Protein AF-A0A7V9V7B6-F1 (afdb_monomer_lite)

Radius of gyration: 19.5 Å; chains: 1; bounding box: 48×47×66 Å

Foldseek 3Di:
DDDDDDDDDDDDDDADDQQVLVLQLCCCQPPVLHVLSNLVQADLLRLLLLLLQVCLVVCPPPVNVVDPSVVLSVCCSVCPVNDPCRVVSSNVVSVVCCVVPVPDDPVFKDWDPDWDDPDPFKTKTKIWGPPDPDPDDPPDPTPIWIFIWGQDPVHIHGQDTRENDGWARDNNTGDDHHDD

pLDDT: mean 84.8, std 18.11, range [28.66, 98.44]

Sequence (180 aa):
MSGPTTSGGSNGSGRERPGRVARRWISAVMQEGDWDAAWLLTDHPFRLAQVQAWLWPQRGEPDLVSESLDDVAASMCDEGPAHPLWEEFAEVVIETYHQTWQEFDLGRWAVAGRSRLMGPDYEVVVYSREEEAIIATAETLYVARPFLMHLTEAGWLVAHAGSNKLPVPGWPPEFPDPVT

Secondary structure (DSSP, 8-state):
-----------S-SPPPHHHHHHHHHHIIIII--HHHHHHTB-HHHHHHHHHHHHGGGTTSHHHHHS-HHHHHHHHHHHGGGSTTHHHHHHHHHHHHHHHTTT--TTTEEE-SS-EESSSSEEEEEEEE-S------TT----EEEEEEEEETTEEEEEEES-SS--B-SSS-B-PPPP-

Structure (mmCIF, N/CA/C/O backbone):
data_AF-A0A7V9V7B6-F1
#
_entry.id   AF-A0A7V9V7B6-F1
#
loop_
_atom_site.group_PDB
_atom_site.id
_atom_site.type_symbol
_atom_site.label_atom_id
_atom_site.label_alt_id
_atom_site.label_comp_id
_atom_site.label_asym_id
_atom_site.label_entity_id
_atom_site.label_seq_id
_atom_site.pdbx_PDB_ins_code
_atom_site.Cartn_x
_atom_site.Cartn_y
_atom_site.Cartn_z
_atom_site.occupancy
_atom_site.B_iso_or_equiv
_atom_site.auth_seq_id
_atom_site.auth_comp_id
_atom_site.auth_asym_id
_atom_site.auth_atom_id
_atom_site.pdbx_PDB_model_num
ATOM 1 N N . MET A 1 1 ? 20.480 -33.601 -46.740 1.00 44.41 1 MET A N 1
ATOM 2 C CA . MET A 1 1 ? 20.914 -32.724 -45.633 1.00 44.41 1 MET A CA 1
ATOM 3 C C . MET A 1 1 ? 19.659 -32.299 -44.901 1.00 44.41 1 MET A C 1
ATOM 5 O O . MET A 1 1 ? 18.867 -31.558 -45.464 1.00 44.41 1 MET A O 1
ATOM 9 N N . SER A 1 2 ? 19.416 -32.896 -43.739 1.00 37.25 2 SER A N 1
ATOM 10 C CA . SER A 1 2 ? 18.154 -32.795 -43.005 1.00 37.25 2 SER A CA 1
ATOM 11 C C . SER A 1 2 ? 18.309 -31.873 -41.799 1.00 37.25 2 SER A C 1
ATOM 13 O O . SER A 1 2 ? 19.203 -32.107 -40.996 1.00 37.25 2 SER A O 1
ATOM 15 N N . GLY A 1 3 ? 17.391 -30.907 -41.683 1.00 33.41 3 GLY A N 1
ATOM 16 C CA . GLY A 1 3 ? 16.820 -30.410 -40.423 1.00 33.41 3 GLY A CA 1
ATOM 17 C C . GLY A 1 3 ? 17.621 -29.390 -39.591 1.00 33.41 3 GLY A C 1
ATOM 18 O O . GLY A 1 3 ? 18.782 -29.639 -39.283 1.00 33.41 3 GLY A O 1
ATOM 19 N N . PRO A 1 4 ? 16.992 -28.280 -39.149 1.00 45.59 4 PRO A N 1
ATOM 20 C CA . PRO A 1 4 ? 17.520 -27.420 -38.097 1.00 45.59 4 PRO A CA 1
ATOM 21 C C . PRO A 1 4 ? 17.182 -28.007 -36.717 1.00 45.59 4 PRO A C 1
ATOM 23 O O . PRO A 1 4 ? 16.053 -28.439 -36.482 1.00 45.59 4 PRO A O 1
ATOM 26 N N . THR A 1 5 ? 18.131 -27.982 -35.782 1.00 41.56 5 THR A N 1
ATOM 27 C CA . THR A 1 5 ? 17.861 -28.323 -34.379 1.00 41.56 5 THR A CA 1
ATOM 28 C C . THR A 1 5 ? 17.553 -27.048 -33.605 1.00 41.56 5 THR A C 1
ATOM 30 O O . THR A 1 5 ? 18.448 -26.295 -33.229 1.00 41.56 5 THR A O 1
ATOM 33 N N . THR A 1 6 ? 16.267 -26.809 -33.364 1.00 45.34 6 THR A N 1
ATOM 34 C CA . THR A 1 6 ? 15.784 -25.962 -32.272 1.00 45.34 6 THR A CA 1
ATOM 35 C C . THR A 1 6 ? 15.814 -26.776 -30.978 1.00 45.34 6 THR A C 1
ATOM 37 O O . THR A 1 6 ? 15.295 -27.886 -30.942 1.00 45.34 6 THR A O 1
ATOM 40 N N . SER A 1 7 ? 16.410 -26.236 -29.917 1.00 37.50 7 SER A N 1
ATOM 41 C CA . SER A 1 7 ? 16.284 -26.703 -28.526 1.00 37.50 7 SER A CA 1
ATOM 42 C C . SER A 1 7 ? 16.984 -25.658 -27.651 1.00 37.50 7 SER A C 1
ATOM 44 O O . SER A 1 7 ? 18.134 -25.338 -27.918 1.00 37.50 7 SER A O 1
ATOM 46 N N . GLY A 1 8 ? 16.405 -25.048 -26.624 1.00 32.19 8 GLY A N 1
ATOM 47 C CA . GLY A 1 8 ? 15.253 -25.430 -25.819 1.00 32.19 8 GLY A CA 1
ATOM 48 C C . GLY A 1 8 ? 15.580 -25.016 -24.382 1.00 32.19 8 GLY A C 1
ATOM 49 O O . GLY A 1 8 ? 16.597 -25.433 -23.840 1.00 32.19 8 GLY A O 1
ATOM 50 N N . GLY A 1 9 ? 14.761 -24.145 -23.794 1.00 28.66 9 GLY A N 1
ATOM 51 C CA . GLY A 1 9 ? 14.966 -23.627 -22.440 1.00 28.66 9 GLY A CA 1
ATOM 52 C C . GLY A 1 9 ? 13.762 -22.856 -21.907 1.00 28.66 9 GLY A C 1
ATOM 53 O O . GLY A 1 9 ? 13.920 -21.823 -21.269 1.00 28.66 9 GLY A O 1
ATOM 54 N N . SER A 1 10 ? 12.553 -23.329 -22.217 1.00 47.84 10 SER A N 1
ATOM 55 C CA . SER A 1 10 ? 11.351 -23.022 -21.442 1.00 47.84 10 SER A CA 1
ATOM 56 C C . SER A 1 10 ? 11.339 -23.968 -20.247 1.00 47.84 10 SER A C 1
ATOM 58 O O . SER A 1 10 ? 11.318 -25.175 -20.469 1.00 47.84 10 SER A O 1
ATOM 60 N N . ASN A 1 11 ? 11.391 -23.439 -19.020 1.00 39.41 11 ASN A N 1
ATOM 61 C CA . ASN A 1 11 ? 10.761 -24.053 -17.846 1.00 39.41 11 ASN A CA 1
ATOM 62 C C . ASN A 1 11 ? 10.835 -23.127 -16.622 1.00 39.41 11 ASN A C 1
ATOM 64 O O . ASN A 1 11 ? 11.828 -23.076 -15.904 1.00 39.41 11 ASN A O 1
ATOM 68 N N . GLY A 1 12 ? 9.730 -22.424 -16.387 1.00 39.97 12 GLY A N 1
ATOM 69 C CA . GLY A 1 12 ? 9.337 -21.836 -15.111 1.00 39.97 12 GLY A CA 1
ATOM 70 C C . GLY A 1 12 ? 7.819 -21.682 -15.158 1.00 39.97 12 GLY A C 1
ATOM 71 O O . GLY A 1 12 ? 7.301 -20.943 -15.990 1.00 39.97 12 GLY A O 1
ATOM 72 N N . SER A 1 13 ? 7.097 -22.472 -14.370 1.00 45.25 13 SER A N 1
ATOM 73 C CA . SER A 1 13 ? 5.644 -22.628 -14.440 1.00 45.25 13 SER A CA 1
ATOM 74 C C . SER A 1 13 ? 4.875 -21.313 -14.234 1.00 45.25 13 SER A C 1
ATOM 76 O O . SER A 1 13 ? 4.922 -20.735 -13.153 1.00 45.25 13 SER A O 1
ATOM 78 N N . GLY A 1 14 ? 4.122 -20.894 -15.256 1.00 54.91 14 GLY A N 1
ATOM 79 C CA . GLY A 1 14 ? 2.729 -20.413 -15.196 1.00 54.91 14 GLY A CA 1
ATOM 80 C C . GLY A 1 14 ? 2.311 -19.220 -14.322 1.00 54.91 14 GLY A C 1
ATOM 81 O O . GLY A 1 14 ? 1.138 -18.867 -14.378 1.00 54.91 14 GLY A O 1
ATOM 82 N N . ARG A 1 15 ? 3.188 -18.600 -13.527 1.00 69.44 15 ARG A N 1
ATOM 83 C CA . ARG A 1 15 ? 2.837 -17.465 -12.653 1.00 69.44 15 ARG A CA 1
ATOM 84 C C . ARG A 1 15 ? 3.304 -16.143 -13.265 1.00 69.44 15 ARG A C 1
ATOM 86 O O . ARG A 1 15 ? 4.398 -16.061 -13.827 1.00 69.44 15 ARG A O 1
ATOM 93 N N . GLU A 1 16 ? 2.455 -15.115 -13.193 1.00 85.75 16 GLU A N 1
ATOM 94 C CA . GLU A 1 16 ? 2.782 -13.765 -13.670 1.00 85.75 16 GLU A CA 1
ATOM 95 C C . GLU A 1 16 ? 4.060 -13.251 -12.984 1.00 85.75 16 GLU A C 1
ATOM 97 O O . GLU A 1 16 ? 4.314 -13.555 -11.823 1.00 85.75 16 GLU A O 1
ATOM 102 N N . ARG A 1 17 ? 4.905 -12.498 -13.698 1.00 90.25 17 ARG A N 1
ATOM 103 C CA . ARG A 1 17 ? 6.135 -11.940 -13.111 1.00 90.25 17 ARG A CA 1
ATOM 104 C C . ARG A 1 17 ? 5.800 -10.801 -12.135 1.00 90.25 17 ARG A C 1
ATOM 106 O O . ARG A 1 17 ? 4.944 -9.984 -12.480 1.00 90.25 17 ARG A O 1
ATOM 113 N N . PRO A 1 18 ? 6.544 -10.638 -11.025 1.00 94.31 18 PRO A N 1
ATOM 114 C CA . PRO A 1 18 ? 6.254 -9.614 -10.015 1.00 94.31 18 PRO A CA 1
ATOM 115 C C . PRO A 1 18 ? 6.226 -8.200 -10.605 1.00 94.31 18 PRO A C 1
ATOM 117 O O . PRO A 1 18 ? 5.341 -7.410 -10.297 1.00 94.31 18 PRO A O 1
ATOM 120 N N . GLY A 1 19 ? 7.122 -7.899 -11.554 1.00 92.81 19 GLY A N 1
ATOM 121 C CA . GLY A 1 19 ? 7.141 -6.593 -12.217 1.00 92.81 19 GLY A CA 1
ATOM 122 C C . GLY A 1 19 ? 5.883 -6.270 -13.030 1.00 92.81 19 GLY A C 1
ATOM 123 O O . GLY A 1 19 ? 5.512 -5.102 -13.115 1.00 92.81 19 GLY A O 1
ATOM 124 N N . ARG A 1 20 ? 5.194 -7.278 -13.590 1.00 93.19 20 ARG A N 1
ATOM 125 C CA . ARG A 1 20 ? 3.920 -7.065 -14.300 1.00 93.19 20 ARG A CA 1
ATOM 126 C C . ARG A 1 20 ? 2.771 -6.799 -13.328 1.00 93.19 20 ARG A C 1
ATOM 128 O O . ARG A 1 20 ? 1.978 -5.901 -13.594 1.00 93.19 20 ARG A O 1
ATOM 135 N N . VAL A 1 21 ? 2.737 -7.498 -12.192 1.00 96.44 21 VAL A N 1
ATOM 136 C CA . VAL A 1 21 ? 1.775 -7.218 -11.113 1.00 96.44 21 VAL A CA 1
ATOM 137 C C . VAL A 1 21 ? 1.982 -5.811 -10.555 1.00 96.44 21 VAL A C 1
ATOM 139 O O . VAL A 1 21 ? 1.027 -5.043 -10.495 1.00 96.44 21 VAL A O 1
ATOM 142 N N . ALA A 1 22 ? 3.227 -5.428 -10.256 1.00 95.94 22 ALA A N 1
ATOM 143 C CA . ALA A 1 22 ? 3.552 -4.068 -9.829 1.00 95.94 22 ALA A CA 1
ATOM 144 C C . ALA A 1 22 ? 3.104 -3.025 -10.867 1.00 95.94 22 ALA A C 1
ATOM 146 O O . ALA A 1 22 ? 2.514 -2.015 -10.504 1.00 95.94 22 ALA A O 1
ATOM 147 N N . ARG A 1 23 ? 3.300 -3.288 -12.171 1.00 94.44 23 ARG A N 1
ATOM 148 C CA . ARG A 1 23 ? 2.826 -2.390 -13.240 1.00 94.44 23 ARG A CA 1
ATOM 149 C C . ARG A 1 23 ? 1.312 -2.198 -13.205 1.00 94.44 23 ARG A C 1
ATOM 151 O O . ARG A 1 23 ? 0.850 -1.076 -13.367 1.00 94.44 23 ARG A O 1
ATOM 158 N N . ARG A 1 24 ? 0.554 -3.285 -13.034 1.00 96.50 24 ARG A N 1
ATOM 159 C CA . ARG A 1 24 ? -0.912 -3.240 -12.949 1.00 96.50 24 ARG A CA 1
ATOM 160 C C . ARG A 1 24 ? -1.373 -2.453 -11.731 1.00 96.50 24 ARG A C 1
ATOM 162 O O . ARG A 1 24 ? -2.247 -1.614 -11.873 1.00 96.50 24 ARG A O 1
ATOM 169 N N . TRP A 1 25 ? -0.743 -2.681 -10.580 1.00 97.38 25 TRP A N 1
ATOM 170 C CA . TRP A 1 25 ? -1.018 -1.911 -9.369 1.00 97.38 25 TRP A CA 1
ATOM 171 C C . TRP A 1 25 ? -0.766 -0.415 -9.603 1.00 97.38 25 TRP A C 1
ATOM 173 O O . TRP A 1 25 ? -1.625 0.406 -9.312 1.00 97.38 25 TRP A O 1
ATOM 183 N N . ILE A 1 26 ? 0.362 -0.053 -10.228 1.00 95.31 26 ILE A N 1
ATOM 184 C CA . ILE A 1 26 ? 0.664 1.347 -10.561 1.00 95.31 26 ILE A CA 1
ATOM 185 C C . ILE A 1 26 ? -0.364 1.926 -11.542 1.00 95.31 26 ILE A C 1
ATOM 187 O O . ILE A 1 26 ? -0.738 3.080 -11.389 1.00 95.31 26 ILE A O 1
ATOM 191 N N . SER A 1 27 ? -0.804 1.163 -12.548 1.00 95.44 27 SER A N 1
ATOM 192 C CA . SER A 1 27 ? -1.830 1.603 -13.509 1.00 95.44 27 SER A CA 1
ATOM 193 C C . SER A 1 27 ? -3.140 1.926 -12.796 1.00 95.44 27 SER A C 1
ATOM 195 O O . SER A 1 27 ? -3.655 3.032 -12.940 1.00 95.44 27 SER A O 1
ATOM 197 N N . ALA A 1 28 ? -3.600 0.995 -11.955 1.00 97.25 28 ALA A N 1
ATOM 198 C CA . ALA A 1 28 ? -4.810 1.140 -11.161 1.00 97.25 28 ALA A CA 1
ATOM 199 C C . ALA A 1 28 ? -4.757 2.415 -10.303 1.00 97.25 28 ALA A C 1
ATOM 201 O O . ALA A 1 28 ? -5.643 3.255 -10.389 1.00 97.25 28 ALA A O 1
ATOM 202 N N . VAL A 1 29 ? -3.661 2.632 -9.568 1.00 96.06 29 VAL A N 1
ATOM 203 C CA . VAL A 1 29 ? -3.521 3.805 -8.689 1.00 96.06 29 VAL A CA 1
ATOM 204 C C . VAL A 1 29 ? -3.292 5.104 -9.463 1.00 96.06 29 VAL A C 1
ATOM 206 O O . VAL A 1 29 ? -4.015 6.068 -9.264 1.00 96.06 29 VAL A O 1
ATOM 209 N N . MET A 1 30 ? -2.276 5.153 -10.328 1.00 93.94 30 MET A N 1
ATOM 210 C CA . MET A 1 30 ? -1.750 6.409 -10.882 1.00 93.94 30 MET A CA 1
ATOM 211 C C . MET A 1 30 ? -2.377 6.822 -12.218 1.00 93.94 30 MET A C 1
ATOM 213 O O . MET A 1 30 ? -2.177 7.959 -12.644 1.00 93.94 30 MET A O 1
ATOM 217 N N . GLN A 1 31 ? -3.051 5.914 -12.930 1.00 92.56 31 GLN A N 1
ATOM 218 C CA . GLN A 1 31 ? -3.669 6.214 -14.231 1.00 92.56 31 GLN A CA 1
ATOM 219 C C . GLN A 1 31 ? -5.188 6.134 -14.183 1.00 92.56 31 GLN A C 1
ATOM 221 O O . GLN A 1 31 ? -5.860 6.980 -14.766 1.00 92.56 31 GLN A O 1
ATOM 226 N N . GLU A 1 32 ? -5.708 5.101 -13.529 1.00 95.06 32 GLU A N 1
ATOM 227 C CA . GLU A 1 32 ? -7.137 4.794 -13.516 1.00 95.06 32 GLU A CA 1
ATOM 228 C C . GLU A 1 32 ? -7.846 5.419 -12.307 1.00 95.06 32 GLU A C 1
ATOM 230 O O . GLU A 1 32 ? -9.045 5.670 -12.386 1.00 95.06 32 GLU A O 1
ATOM 235 N N . GLY A 1 33 ? -7.117 5.712 -11.222 1.00 95.69 33 GLY A N 1
ATOM 236 C CA . GLY A 1 33 ? -7.723 6.140 -9.959 1.00 95.69 33 GLY A CA 1
ATOM 237 C C . GLY A 1 33 ? -8.626 5.054 -9.363 1.00 95.69 33 GLY A C 1
ATOM 238 O O . GLY A 1 33 ? -9.630 5.362 -8.734 1.00 95.69 33 GLY A O 1
ATOM 239 N N . ASP A 1 34 ? -8.296 3.784 -9.606 1.00 97.38 34 ASP A N 1
ATOM 240 C CA . ASP A 1 34 ? -9.074 2.611 -9.215 1.00 97.38 34 ASP A CA 1
ATOM 241 C C . ASP A 1 34 ? -8.389 1.906 -8.035 1.00 97.38 34 ASP A C 1
ATOM 243 O O . ASP A 1 34 ? -7.516 1.040 -8.193 1.00 97.38 34 ASP A O 1
ATOM 247 N N . TRP A 1 35 ? -8.764 2.309 -6.818 1.00 97.88 35 TRP A N 1
ATOM 248 C CA . TRP A 1 35 ? -8.232 1.684 -5.611 1.00 97.88 35 TRP A CA 1
ATOM 249 C C . TRP A 1 35 ? -8.763 0.266 -5.418 1.00 97.88 35 TRP A C 1
ATOM 251 O O . TRP A 1 35 ? -8.049 -0.551 -4.851 1.00 97.88 35 TRP A O 1
ATOM 261 N N . ASP A 1 36 ? -9.944 -0.079 -5.930 1.00 98.12 36 ASP A N 1
ATOM 262 C CA . ASP A 1 36 ? -10.515 -1.424 -5.807 1.00 98.12 36 ASP A CA 1
ATOM 263 C C . ASP A 1 36 ? -9.634 -2.442 -6.544 1.00 98.12 36 ASP A C 1
ATOM 265 O O . ASP A 1 36 ? -9.242 -3.481 -5.997 1.00 98.12 36 ASP A O 1
ATOM 269 N N . ALA A 1 37 ? -9.244 -2.114 -7.778 1.00 97.94 37 ALA A N 1
ATOM 270 C CA . ALA A 1 37 ? -8.333 -2.926 -8.573 1.00 97.94 37 ALA A CA 1
ATOM 271 C C . ALA A 1 37 ? -6.929 -2.994 -7.951 1.00 97.94 37 ALA A C 1
ATOM 273 O O . ALA A 1 37 ? -6.308 -4.067 -7.932 1.00 97.94 37 ALA A O 1
ATOM 274 N N . ALA A 1 38 ? -6.426 -1.875 -7.419 1.00 98.12 38 ALA A N 1
ATOM 275 C CA . ALA A 1 38 ? -5.148 -1.839 -6.712 1.00 98.12 38 ALA A CA 1
ATOM 276 C C . ALA A 1 38 ? -5.192 -2.676 -5.425 1.00 98.12 38 ALA A C 1
ATOM 278 O O . ALA A 1 38 ? -4.264 -3.436 -5.149 1.00 98.12 38 ALA A O 1
ATOM 279 N N . TRP A 1 39 ? -6.289 -2.605 -4.671 1.00 98.12 39 TRP A N 1
ATOM 280 C CA . TRP A 1 39 ? -6.497 -3.305 -3.412 1.00 98.12 39 TRP A CA 1
ATOM 281 C C . TRP A 1 39 ? -6.346 -4.806 -3.578 1.00 98.12 39 TRP A C 1
ATOM 283 O O . TRP A 1 39 ? -5.588 -5.427 -2.834 1.00 98.12 39 TRP A O 1
ATOM 293 N N . LEU A 1 40 ? -6.966 -5.384 -4.613 1.00 97.25 40 LEU A N 1
ATOM 294 C CA . LEU A 1 40 ? -6.856 -6.809 -4.950 1.00 97.25 40 LEU A CA 1
ATOM 295 C C . LEU A 1 40 ? -5.414 -7.268 -5.216 1.00 97.25 40 LEU A C 1
ATOM 297 O O . LEU A 1 40 ? -5.112 -8.451 -5.069 1.00 97.25 40 LEU A O 1
ATOM 301 N N . LEU A 1 41 ? -4.525 -6.342 -5.575 1.00 98.12 41 LEU A N 1
ATOM 302 C CA . LEU A 1 41 ? -3.103 -6.582 -5.811 1.00 98.12 41 LEU A CA 1
ATOM 303 C C . LEU A 1 41 ? -2.215 -6.236 -4.608 1.00 98.12 41 LEU A C 1
ATOM 305 O O . LEU A 1 41 ? -1.009 -6.462 -4.676 1.00 98.12 41 LEU A O 1
ATOM 309 N N . THR A 1 42 ? -2.779 -5.699 -3.530 1.00 98.38 42 THR A N 1
ATOM 310 C CA . THR A 1 42 ? -2.078 -5.299 -2.303 1.00 98.38 42 THR A CA 1
ATOM 311 C C . THR A 1 42 ? -2.075 -6.447 -1.292 1.00 98.38 42 THR A C 1
ATOM 313 O O . THR A 1 42 ? -3.097 -7.098 -1.088 1.00 98.38 42 THR A O 1
ATOM 316 N N . ASP A 1 43 ? -0.936 -6.695 -0.649 1.00 97.81 43 ASP A N 1
ATOM 317 C CA . ASP A 1 43 ? -0.792 -7.716 0.391 1.00 97.81 43 ASP A CA 1
ATOM 318 C C . ASP A 1 43 ? -1.493 -7.309 1.696 1.00 97.81 43 ASP A C 1
ATOM 320 O O . ASP A 1 43 ? -1.584 -6.124 2.024 1.00 97.81 43 ASP A O 1
ATOM 324 N N . HIS A 1 44 ? -1.966 -8.287 2.471 1.00 96.88 44 HIS A N 1
ATOM 325 C CA . HIS A 1 44 ? -2.812 -8.030 3.642 1.00 96.88 44 HIS A CA 1
ATOM 326 C C . HIS A 1 44 ? -2.164 -7.117 4.706 1.00 96.88 44 HIS A C 1
ATOM 328 O O . HIS A 1 44 ? -2.814 -6.162 5.133 1.00 96.88 44 HIS A O 1
ATOM 334 N N . PRO A 1 45 ? -0.896 -7.310 5.130 1.00 97.31 45 PRO A N 1
ATOM 335 C CA . PRO A 1 45 ? -0.266 -6.395 6.087 1.00 97.31 45 PRO A CA 1
ATOM 336 C C . PRO A 1 45 ? -0.186 -4.956 5.568 1.00 97.31 45 PRO A C 1
ATOM 338 O O . PRO A 1 45 ? -0.311 -4.010 6.340 1.00 97.31 45 PRO A O 1
ATOM 341 N N . PHE A 1 46 ? -0.010 -4.782 4.257 1.00 98.19 46 PHE A N 1
ATOM 342 C CA . PHE A 1 46 ? 0.055 -3.457 3.657 1.00 98.19 46 PHE A CA 1
ATOM 343 C C . PHE A 1 46 ? -1.322 -2.794 3.583 1.00 98.19 46 PHE A C 1
ATOM 345 O O . PHE A 1 46 ? -1.445 -1.621 3.926 1.00 98.19 46 PHE A O 1
ATOM 352 N N . ARG A 1 47 ? -2.368 -3.554 3.237 1.00 98.06 47 ARG A N 1
ATOM 353 C CA . ARG A 1 47 ? -3.769 -3.112 3.334 1.00 98.06 47 ARG A CA 1
ATOM 354 C C . ARG A 1 47 ? -4.092 -2.577 4.728 1.00 98.06 47 ARG A C 1
ATOM 356 O O . ARG A 1 47 ? -4.562 -1.449 4.859 1.00 98.06 47 ARG A O 1
ATOM 363 N N . LEU A 1 48 ? -3.763 -3.362 5.754 1.00 98.44 48 LEU A N 1
ATOM 364 C CA . LEU A 1 48 ? -4.033 -3.006 7.142 1.00 98.44 48 LEU A CA 1
ATOM 365 C C . LEU A 1 48 ? -3.283 -1.738 7.562 1.00 98.44 48 LEU A C 1
ATOM 367 O O . LEU A 1 48 ? -3.895 -0.826 8.111 1.00 98.44 48 LEU A O 1
ATOM 371 N N . ALA A 1 49 ? -1.990 -1.633 7.246 1.00 98.38 49 ALA A N 1
ATOM 372 C CA . ALA A 1 49 ? -1.211 -0.437 7.562 1.00 98.38 49 ALA A CA 1
ATOM 373 C C . ALA A 1 49 ? -1.774 0.829 6.886 1.00 98.38 49 ALA A C 1
ATOM 375 O O . ALA A 1 49 ? -1.812 1.883 7.517 1.00 98.38 49 ALA A O 1
ATOM 376 N N . GLN A 1 50 ? -2.245 0.739 5.634 1.00 98.06 50 GLN A N 1
ATOM 377 C CA . GLN A 1 50 ? -2.864 1.866 4.918 1.00 98.06 50 GLN A CA 1
ATOM 378 C C . GLN A 1 50 ? -4.170 2.319 5.585 1.00 98.06 50 GLN A C 1
ATOM 380 O O . GLN A 1 50 ? -4.360 3.513 5.812 1.00 98.06 50 GLN A O 1
ATOM 385 N N . VAL A 1 51 ? -5.048 1.376 5.944 1.00 98.19 51 VAL A N 1
ATOM 386 C CA . VAL A 1 51 ? -6.309 1.675 6.645 1.00 98.19 51 VAL A CA 1
ATOM 387 C C . VAL A 1 51 ? -6.036 2.318 8.002 1.00 98.19 51 VAL A C 1
ATOM 389 O O . VAL A 1 51 ? -6.602 3.359 8.328 1.00 98.19 51 VAL A O 1
ATOM 392 N N . GLN A 1 52 ? -5.107 1.753 8.774 1.00 97.62 52 GLN A N 1
ATOM 393 C CA . GLN A 1 52 ? -4.714 2.311 10.067 1.00 97.62 52 GLN A CA 1
ATOM 394 C C . GLN A 1 52 ? -4.105 3.711 9.928 1.00 97.62 52 GLN A C 1
ATOM 396 O O . GLN A 1 52 ? -4.347 4.570 10.772 1.00 97.62 52 GLN A O 1
ATOM 401 N N . ALA A 1 53 ? -3.352 3.978 8.857 1.00 97.06 53 ALA A N 1
ATOM 402 C CA . ALA A 1 53 ? -2.751 5.287 8.616 1.00 97.06 53 ALA A CA 1
ATOM 403 C C . ALA A 1 53 ? -3.811 6.353 8.327 1.00 97.06 53 ALA A C 1
ATOM 405 O O . ALA A 1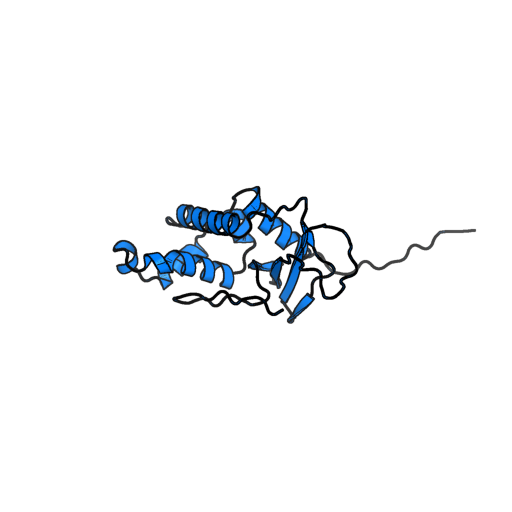 53 ? -3.678 7.484 8.791 1.00 97.06 53 ALA A O 1
ATOM 406 N N . TRP A 1 54 ? -4.870 5.975 7.608 1.00 96.62 54 TRP A N 1
ATOM 407 C CA . TRP A 1 54 ? -6.014 6.838 7.330 1.00 96.62 54 TRP A CA 1
ATOM 408 C C . TRP A 1 54 ? -6.872 7.087 8.580 1.00 96.62 54 TRP A C 1
ATOM 410 O O . TRP A 1 54 ? -7.236 8.230 8.856 1.00 96.62 54 TRP A O 1
ATOM 420 N N . LEU A 1 55 ? -7.131 6.053 9.388 1.00 95.75 55 LEU A N 1
ATOM 421 C CA . LEU A 1 55 ? -7.908 6.163 10.632 1.00 95.75 55 LEU A CA 1
ATOM 422 C C . LEU A 1 55 ? -7.163 6.919 11.740 1.00 95.75 55 LEU A C 1
ATOM 424 O O . LEU A 1 55 ? -7.774 7.639 12.531 1.00 95.75 55 LEU A O 1
ATOM 428 N N . TRP A 1 56 ? -5.837 6.779 11.821 1.00 95.00 56 TRP A N 1
ATOM 429 C CA . TRP A 1 56 ? -5.033 7.354 12.899 1.00 95.00 56 TRP A CA 1
ATOM 430 C C . TRP A 1 56 ? -5.266 8.855 13.137 1.00 95.00 56 TRP A C 1
ATOM 432 O O . TRP A 1 56 ? -5.513 9.219 14.289 1.00 95.00 56 TRP A O 1
ATOM 442 N N . PRO A 1 57 ? -5.219 9.761 12.140 1.00 92.38 57 PRO A N 1
ATOM 443 C CA . PRO A 1 57 ? -5.498 11.181 12.364 1.00 92.38 57 PRO A CA 1
ATOM 444 C C . PRO A 1 57 ? -6.935 11.461 12.833 1.00 92.38 57 PRO A C 1
ATOM 446 O O . PRO A 1 57 ? -7.146 12.461 13.513 1.00 92.38 57 PRO A O 1
ATOM 449 N N . GLN A 1 58 ? -7.883 10.567 12.545 1.00 90.19 58 GLN A N 1
ATOM 450 C CA . GLN A 1 58 ? -9.316 10.710 12.833 1.00 90.19 58 GLN A CA 1
ATOM 451 C C . GLN A 1 58 ? -9.736 10.089 14.175 1.00 90.19 58 GLN A C 1
ATOM 453 O O . GLN A 1 58 ? -10.875 10.230 14.602 1.00 90.19 58 GLN A O 1
ATOM 458 N N . ARG A 1 59 ? -8.814 9.443 14.899 1.00 88.25 59 ARG A N 1
ATOM 459 C CA . ARG A 1 59 ? -9.069 8.708 16.158 1.00 88.25 59 ARG A CA 1
ATOM 460 C C . ARG A 1 59 ? -9.771 9.477 17.293 1.00 88.25 59 ARG A C 1
ATOM 462 O O . ARG A 1 59 ? -10.070 8.884 18.323 1.00 88.25 59 ARG A O 1
ATOM 469 N N . GLY A 1 60 ? -9.929 10.795 17.171 1.00 82.75 60 GLY A N 1
ATOM 470 C CA . GLY A 1 60 ? -10.634 11.641 18.137 1.00 82.75 60 GLY A CA 1
ATOM 471 C C . GLY A 1 60 ? -12.077 11.980 17.750 1.00 82.75 60 GLY A C 1
ATOM 472 O O . GLY A 1 60 ? -12.758 12.625 18.544 1.00 82.75 60 GLY A O 1
ATOM 473 N N . GLU A 1 61 ? -12.529 11.581 16.559 1.00 84.06 61 GLU A N 1
ATOM 474 C CA . GLU A 1 61 ? -13.886 11.844 16.080 1.00 84.06 61 GLU A CA 1
ATOM 475 C C . GLU A 1 61 ? -14.917 11.033 16.885 1.00 84.06 61 GLU A C 1
ATOM 477 O O . GLU A 1 61 ? -14.671 9.858 17.172 1.00 84.06 61 GLU A O 1
ATOM 482 N N . PRO A 1 62 ? -16.072 11.615 17.266 1.00 73.50 62 PRO A N 1
ATOM 483 C CA . PRO A 1 62 ? -17.035 10.968 18.162 1.00 73.50 62 PRO A CA 1
ATOM 484 C C . PRO A 1 62 ? -17.486 9.572 17.718 1.00 73.50 62 PRO A C 1
ATOM 486 O O . PRO A 1 62 ? -17.611 8.682 18.561 1.00 73.50 62 PRO A O 1
ATOM 489 N N . ASP A 1 63 ? -17.689 9.380 16.413 1.00 74.56 63 ASP A N 1
ATOM 490 C CA . ASP A 1 63 ? -18.156 8.113 15.844 1.00 74.56 63 ASP A CA 1
ATOM 491 C C . ASP A 1 63 ? -17.082 7.020 15.987 1.00 74.56 63 ASP A C 1
ATOM 493 O O . ASP A 1 63 ? -17.367 5.934 16.493 1.00 74.56 63 ASP A O 1
ATOM 497 N N . LEU A 1 64 ? -15.816 7.343 15.698 1.00 76.81 64 LEU A N 1
ATOM 498 C CA . LEU A 1 64 ? -14.679 6.425 15.852 1.00 76.81 64 LEU A CA 1
ATOM 499 C C . LEU A 1 64 ? -14.290 6.175 17.314 1.00 76.81 64 LEU A C 1
ATOM 501 O O . LEU A 1 64 ? -13.760 5.118 17.627 1.00 76.81 64 LEU A O 1
ATOM 505 N N . VAL A 1 65 ? -14.550 7.120 18.222 1.00 71.81 65 VAL A N 1
ATOM 506 C CA . VAL A 1 65 ? -14.320 6.942 19.670 1.00 71.81 65 VAL A CA 1
ATOM 507 C C . VAL A 1 65 ? -15.302 5.936 20.278 1.00 71.81 65 VAL A C 1
ATOM 509 O O . VAL A 1 65 ? -15.001 5.315 21.300 1.00 71.81 65 VAL A O 1
ATOM 512 N N . SER A 1 66 ? -16.485 5.788 19.675 1.00 69.88 66 SER A N 1
ATOM 513 C CA . SER A 1 66 ? -17.505 4.841 20.128 1.00 69.88 66 SER A CA 1
ATOM 514 C C . SER A 1 66 ? -17.242 3.396 19.686 1.00 69.88 66 SER A C 1
ATOM 516 O O . SER A 1 66 ? -17.755 2.466 20.313 1.00 69.88 66 SER A O 1
ATOM 518 N N . GLU A 1 67 ? -16.398 3.210 18.670 1.00 77.44 67 GLU A N 1
ATOM 519 C CA . GLU A 1 67 ? -15.995 1.920 18.114 1.00 77.44 67 GLU A CA 1
ATOM 520 C C . GLU A 1 67 ? -14.527 1.595 18.445 1.00 77.44 67 GLU A C 1
ATOM 522 O O . GLU A 1 67 ? -13.725 2.455 18.807 1.00 77.44 67 GLU A O 1
ATOM 527 N N . SER A 1 68 ? -14.148 0.320 18.350 1.00 88.56 68 SER A N 1
ATOM 528 C CA . SER A 1 68 ? -12.739 -0.074 18.434 1.00 88.56 68 SER A CA 1
ATOM 529 C C . SER A 1 68 ? -12.072 0.181 17.085 1.00 88.56 68 SER A C 1
ATOM 531 O O . SER A 1 68 ? -12.484 -0.397 16.082 1.00 88.56 68 SER A O 1
ATOM 533 N N . LEU A 1 69 ? -11.011 0.996 17.044 1.00 91.62 69 LEU A N 1
ATOM 534 C CA . LEU A 1 69 ? -10.262 1.250 15.803 1.00 91.62 69 LEU A CA 1
ATOM 535 C C . LEU A 1 69 ? -9.734 -0.038 15.157 1.00 91.62 69 LEU A C 1
ATOM 537 O O . LEU A 1 69 ? -9.661 -0.118 13.933 1.00 91.62 69 LEU A O 1
ATOM 541 N N . ASP A 1 70 ? -9.381 -1.041 15.967 1.00 94.06 70 ASP A N 1
ATOM 542 C CA . ASP A 1 70 ? -8.969 -2.357 15.471 1.00 94.06 70 ASP A CA 1
ATOM 543 C C . ASP A 1 70 ? -10.108 -3.065 14.728 1.00 94.06 70 ASP A C 1
ATOM 545 O O . ASP A 1 70 ? -9.875 -3.637 13.663 1.00 94.06 70 ASP A O 1
ATOM 549 N N . ASP A 1 71 ? -11.336 -2.984 15.250 1.00 93.75 71 ASP A N 1
ATOM 550 C CA . ASP A 1 71 ? -12.504 -3.635 14.649 1.00 93.75 71 ASP A CA 1
ATOM 551 C C . ASP A 1 71 ? -12.888 -2.941 13.336 1.00 93.75 71 ASP A C 1
ATOM 553 O O . ASP A 1 71 ? -13.127 -3.613 12.333 1.00 93.75 71 ASP A O 1
ATOM 557 N N . VAL A 1 72 ? -12.856 -1.602 13.306 1.00 94.50 72 VAL A N 1
ATOM 558 C CA . VAL A 1 72 ? -13.084 -0.821 12.078 1.00 94.50 72 VAL A CA 1
ATOM 559 C C . VAL A 1 72 ? -12.018 -1.146 11.031 1.00 94.50 72 VAL A C 1
ATOM 561 O O . VAL A 1 72 ? -12.344 -1.416 9.876 1.00 94.50 72 VAL A O 1
ATOM 564 N N . ALA A 1 73 ? -10.738 -1.172 11.420 1.00 96.62 73 ALA A N 1
ATOM 565 C CA . ALA A 1 73 ? -9.646 -1.456 10.494 1.00 96.62 73 ALA A CA 1
ATOM 566 C C . ALA A 1 73 ? -9.724 -2.877 9.911 1.00 96.62 73 ALA A C 1
ATOM 568 O O . ALA A 1 73 ? -9.489 -3.063 8.713 1.00 96.62 73 ALA A O 1
ATOM 569 N N . ALA A 1 74 ? -10.069 -3.869 10.738 1.00 95.75 74 ALA A N 1
ATOM 570 C CA . ALA A 1 74 ? -10.279 -5.244 10.299 1.00 95.75 74 ALA A CA 1
ATOM 571 C C . ALA A 1 74 ? -11.486 -5.356 9.354 1.00 95.75 74 ALA A C 1
ATOM 573 O O . ALA A 1 74 ? -11.352 -5.911 8.265 1.00 95.75 74 ALA A O 1
ATOM 574 N N . SER A 1 75 ? -12.620 -4.749 9.721 1.00 96.12 75 SER A N 1
ATOM 575 C CA . SER A 1 75 ? -13.840 -4.720 8.905 1.00 96.12 75 SER A CA 1
ATOM 576 C C . SER A 1 75 ? -13.587 -4.117 7.521 1.00 96.12 75 SER A C 1
ATOM 578 O O . SER A 1 75 ? -13.905 -4.726 6.502 1.00 96.12 75 SER A O 1
ATOM 580 N N . MET A 1 76 ? -12.907 -2.968 7.458 1.00 97.31 76 MET A N 1
ATOM 581 C CA . MET A 1 76 ? -12.496 -2.351 6.192 1.00 97.31 76 MET A CA 1
ATOM 582 C C . MET A 1 76 ? -11.592 -3.262 5.357 1.00 97.31 76 MET A C 1
ATOM 584 O O . MET A 1 76 ? -11.699 -3.280 4.130 1.00 97.31 76 MET A O 1
ATOM 588 N N . CYS A 1 77 ? -10.694 -4.016 6.000 1.00 96.62 77 CYS A N 1
ATOM 589 C CA . CYS A 1 77 ? -9.806 -4.933 5.292 1.00 96.62 77 CYS A CA 1
ATOM 590 C C . CYS A 1 77 ? -10.538 -6.122 4.665 1.00 96.62 77 CYS A C 1
ATOM 592 O O . CYS A 1 77 ? -10.188 -6.526 3.549 1.00 96.62 77 CYS A O 1
ATOM 594 N N . ASP A 1 78 ? -11.537 -6.645 5.371 1.00 94.94 78 ASP A N 1
ATOM 595 C CA . ASP A 1 78 ? -12.323 -7.804 4.960 1.00 94.94 78 ASP A CA 1
ATOM 596 C C . ASP A 1 78 ? -13.393 -7.440 3.922 1.00 94.94 78 ASP A C 1
ATOM 598 O O . ASP A 1 78 ? -13.540 -8.128 2.909 1.00 94.94 78 ASP A O 1
ATOM 602 N N . GLU A 1 79 ? -14.129 -6.352 4.151 1.00 95.38 79 GLU A N 1
ATOM 603 C CA . GLU A 1 79 ? -15.234 -5.917 3.291 1.00 95.38 79 GLU A CA 1
ATOM 604 C C . GLU A 1 79 ? -14.749 -5.180 2.037 1.00 95.38 79 GLU A C 1
ATOM 606 O O . GLU A 1 79 ? -15.394 -5.251 0.984 1.00 95.38 79 GLU A O 1
ATOM 611 N N . GLY A 1 80 ? -13.606 -4.491 2.125 1.00 95.25 80 GLY A N 1
ATOM 612 C CA . GLY A 1 80 ? -13.044 -3.722 1.021 1.00 95.25 80 GLY A CA 1
ATOM 613 C C . GLY A 1 80 ? -14.076 -2.737 0.446 1.00 95.25 80 GLY A C 1
ATOM 614 O O . GLY A 1 80 ? -14.691 -2.000 1.218 1.00 95.25 80 GLY A O 1
ATOM 615 N N . PRO A 1 81 ? -14.344 -2.763 -0.877 1.00 96.62 81 PRO A N 1
ATOM 616 C CA . PRO A 1 81 ? -15.309 -1.870 -1.527 1.00 96.62 81 PRO A CA 1
ATOM 617 C C . PRO A 1 81 ? -16.742 -1.894 -0.993 1.00 96.62 81 PRO A C 1
ATOM 619 O O . PRO A 1 81 ? -17.522 -0.992 -1.288 1.00 96.62 81 PRO A O 1
ATOM 622 N N . ALA A 1 82 ? -17.118 -2.921 -0.228 1.00 97.38 82 ALA A N 1
ATOM 623 C CA . ALA A 1 82 ? -18.434 -2.990 0.394 1.00 97.38 82 ALA A CA 1
ATOM 624 C C . ALA A 1 82 ? -18.535 -2.190 1.709 1.00 97.38 82 ALA A C 1
ATOM 626 O O . ALA A 1 82 ? -19.651 -1.962 2.177 1.00 97.38 82 ALA A O 1
ATOM 627 N N . HIS A 1 83 ? -17.408 -1.764 2.293 1.00 96.69 83 HIS A N 1
ATOM 628 C CA . HIS A 1 83 ? -17.390 -1.076 3.581 1.00 96.69 83 HIS A CA 1
ATOM 629 C C . HIS A 1 83 ? -17.935 0.362 3.466 1.00 96.69 83 HIS A C 1
ATOM 631 O O . HIS A 1 83 ? -17.545 1.085 2.547 1.00 96.69 83 HIS A O 1
ATOM 637 N N . PRO A 1 84 ? -18.751 0.859 4.418 1.00 95.19 84 PRO A N 1
ATOM 638 C CA . PRO A 1 84 ? -19.319 2.212 4.348 1.00 95.19 84 PRO A CA 1
ATOM 639 C C . PRO A 1 84 ? -18.290 3.352 4.258 1.00 95.19 84 PRO A C 1
ATOM 641 O O . PRO A 1 84 ? -18.560 4.370 3.631 1.00 95.19 84 PRO A O 1
ATOM 644 N N . LEU A 1 85 ? -17.114 3.179 4.871 1.00 94.44 85 LEU A N 1
ATOM 645 C CA . LEU A 1 85 ? -16.005 4.152 4.847 1.00 94.44 85 LEU A CA 1
ATOM 646 C C . LEU A 1 85 ? -15.069 4.005 3.631 1.00 94.44 85 LEU A C 1
ATOM 648 O O . LEU A 1 85 ? -14.036 4.668 3.565 1.00 94.44 85 LEU A O 1
ATOM 652 N N . TRP A 1 86 ? -15.369 3.095 2.702 1.00 97.31 86 TRP A N 1
ATOM 653 C CA . TRP A 1 86 ? -14.428 2.724 1.649 1.00 97.31 86 TRP A CA 1
ATOM 654 C C . TRP A 1 86 ? -14.125 3.853 0.667 1.00 97.31 86 TRP A C 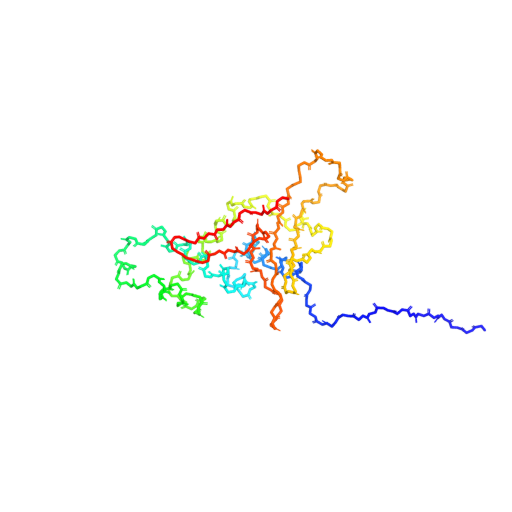1
ATOM 656 O O . TRP A 1 86 ? -12.960 4.079 0.354 1.00 97.31 86 TRP A O 1
ATOM 666 N N . GLU A 1 87 ? -15.156 4.546 0.181 1.00 97.50 87 GLU A N 1
ATOM 667 C CA . GLU A 1 87 ? -15.012 5.574 -0.857 1.00 97.50 87 GLU A CA 1
ATOM 668 C C . GLU A 1 87 ? -14.093 6.712 -0.389 1.00 97.50 87 GLU A C 1
ATOM 670 O O . GLU A 1 87 ? -13.138 7.057 -1.082 1.00 97.50 87 GLU A O 1
ATOM 675 N N . GLU A 1 88 ? -14.307 7.208 0.832 1.00 96.56 88 GLU A N 1
ATOM 676 C CA . GLU A 1 88 ? -13.479 8.257 1.435 1.00 96.56 88 GLU A CA 1
ATOM 677 C C . GLU A 1 88 ? -12.033 7.789 1.663 1.00 96.56 88 GLU A C 1
ATOM 679 O O . GLU A 1 88 ? -11.075 8.500 1.354 1.00 96.56 88 GLU A O 1
ATOM 684 N N . PHE A 1 89 ? -11.855 6.563 2.159 1.00 97.38 89 PHE A N 1
ATOM 685 C CA . PHE A 1 89 ? -10.533 5.964 2.318 1.00 97.38 89 PHE A CA 1
ATOM 686 C C . PHE A 1 89 ? -9.789 5.838 0.980 1.00 97.38 89 PHE A C 1
ATOM 688 O O . PHE A 1 89 ? -8.623 6.230 0.878 1.00 97.38 89 PHE A O 1
ATOM 695 N N . ALA A 1 90 ? -10.455 5.303 -0.044 1.00 98.19 90 ALA A N 1
ATOM 696 C CA . ALA A 1 90 ? -9.894 5.101 -1.372 1.00 98.19 90 ALA A CA 1
ATOM 697 C C . ALA A 1 90 ? -9.464 6.428 -2.009 1.00 98.19 90 ALA A C 1
ATOM 699 O O . ALA A 1 90 ? -8.344 6.523 -2.517 1.00 98.19 90 ALA A O 1
ATOM 700 N N . GLU A 1 91 ? -10.313 7.458 -1.929 1.00 97.75 91 GLU A N 1
ATOM 701 C CA . GLU A 1 91 ? -10.025 8.797 -2.448 1.00 97.75 91 GLU A CA 1
ATOM 702 C C . GLU A 1 91 ? -8.767 9.389 -1.800 1.00 97.75 91 GLU A C 1
ATOM 704 O O . GLU A 1 91 ? -7.831 9.776 -2.506 1.00 97.75 91 GLU A O 1
ATOM 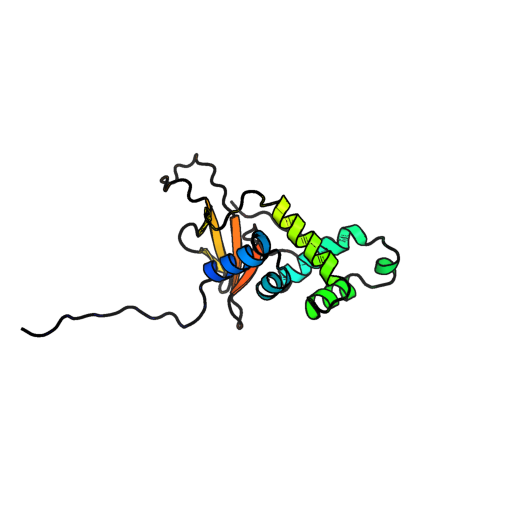709 N N . VAL A 1 92 ? -8.684 9.376 -0.464 1.00 97.56 92 VAL A N 1
ATOM 710 C CA . VAL A 1 92 ? -7.535 9.939 0.268 1.00 97.56 92 VAL A CA 1
ATOM 711 C C . VAL A 1 92 ? -6.241 9.182 -0.034 1.00 97.56 92 VAL A C 1
ATOM 713 O O . VAL A 1 92 ? -5.175 9.792 -0.182 1.00 97.56 92 VAL A O 1
ATOM 716 N N . VAL A 1 93 ? -6.295 7.852 -0.145 1.00 96.56 93 VAL A N 1
ATOM 717 C CA . VAL A 1 93 ? -5.110 7.046 -0.470 1.00 96.56 93 VAL A CA 1
ATOM 718 C C . VAL A 1 93 ? -4.631 7.312 -1.896 1.00 96.56 93 VAL A C 1
ATOM 720 O O . VAL A 1 93 ? -3.431 7.520 -2.102 1.00 96.56 93 VAL A O 1
ATOM 723 N N . ILE A 1 94 ? -5.541 7.344 -2.874 1.00 97.00 94 ILE A N 1
ATOM 724 C CA . ILE A 1 94 ? -5.216 7.686 -4.265 1.00 97.00 94 ILE A CA 1
ATOM 725 C C . ILE A 1 94 ? -4.597 9.082 -4.328 1.00 97.00 94 ILE A C 1
ATOM 727 O O . ILE A 1 94 ? -3.526 9.253 -4.918 1.00 97.00 94 ILE A O 1
ATOM 731 N N . GLU A 1 95 ? -5.216 10.071 -3.681 1.00 96.25 95 GLU A N 1
ATOM 732 C CA . GLU A 1 95 ? -4.701 11.437 -3.651 1.00 96.25 95 GLU A CA 1
ATOM 733 C C . GLU A 1 95 ? -3.292 11.484 -3.045 1.00 96.25 95 GLU A C 1
ATOM 735 O O . GLU A 1 95 ? -2.387 12.091 -3.625 1.00 96.25 95 GLU A O 1
ATOM 740 N N . THR A 1 96 ? -3.061 10.772 -1.940 1.00 94.44 96 THR A N 1
ATOM 741 C CA . THR A 1 96 ? -1.741 10.677 -1.300 1.00 94.44 96 THR A CA 1
ATOM 742 C C . THR A 1 96 ? -0.684 10.136 -2.268 1.00 94.44 96 THR A C 1
ATOM 744 O O . THR A 1 96 ? 0.426 10.679 -2.347 1.00 94.44 96 THR A O 1
ATOM 747 N N . TYR A 1 97 ? -1.009 9.105 -3.057 1.00 94.31 97 TYR A N 1
ATOM 748 C CA . TYR A 1 97 ? -0.098 8.586 -4.080 1.00 94.31 97 TYR A CA 1
ATOM 749 C C . TYR A 1 97 ? 0.142 9.587 -5.204 1.00 94.31 97 TYR A C 1
ATOM 751 O O . TYR A 1 97 ? 1.298 9.828 -5.552 1.00 94.31 97 TYR A O 1
ATOM 759 N N . HIS A 1 98 ? -0.904 10.223 -5.729 1.00 93.62 98 HIS A N 1
ATOM 760 C CA . HIS A 1 98 ? -0.757 11.251 -6.758 1.00 93.62 98 HIS A CA 1
ATOM 761 C C . HIS A 1 98 ? 0.104 12.423 -6.289 1.00 93.62 98 HIS A C 1
ATOM 763 O O . HIS A 1 98 ? 0.952 12.891 -7.046 1.00 93.62 98 HIS A O 1
ATOM 769 N N . GLN A 1 99 ? -0.057 12.865 -5.041 1.00 92.44 99 GLN A N 1
ATOM 770 C CA . GLN A 1 99 ? 0.750 13.930 -4.449 1.00 92.44 99 GLN A CA 1
ATOM 771 C C . GLN A 1 99 ? 2.207 13.500 -4.220 1.00 92.44 99 GLN A C 1
ATOM 773 O O . GLN A 1 99 ? 3.128 14.270 -4.490 1.00 92.44 99 GLN A O 1
ATOM 778 N N . THR A 1 100 ? 2.443 12.268 -3.766 1.00 89.25 100 THR A N 1
ATOM 779 C CA . THR A 1 100 ? 3.801 11.773 -3.471 1.00 89.25 100 THR A CA 1
ATOM 780 C C . THR A 1 100 ? 4.562 11.402 -4.749 1.00 89.25 100 THR A C 1
ATOM 782 O O . THR A 1 100 ? 5.790 11.514 -4.823 1.00 89.25 100 THR A O 1
ATOM 785 N N . TRP A 1 101 ? 3.857 10.926 -5.775 1.00 88.94 101 TRP A N 1
ATOM 786 C CA . TRP A 1 101 ? 4.422 10.355 -7.000 1.00 88.94 101 TRP A CA 1
ATOM 787 C C . TRP A 1 101 ? 4.037 11.151 -8.255 1.00 88.94 101 TRP A C 1
ATOM 789 O O . TRP A 1 101 ? 3.906 10.570 -9.328 1.00 88.94 101 TRP A O 1
ATOM 799 N N . GLN A 1 102 ? 3.923 12.480 -8.147 1.00 83.25 102 GLN A N 1
ATOM 800 C CA . GLN A 1 102 ? 3.513 13.388 -9.239 1.00 83.25 102 GLN A CA 1
ATOM 801 C C . GLN A 1 102 ? 4.270 13.188 -10.562 1.00 83.25 102 GLN A C 1
ATOM 803 O O . GLN A 1 102 ? 3.744 13.471 -11.634 1.00 83.25 102 GLN A O 1
ATOM 808 N N . GLU A 1 103 ? 5.512 12.709 -10.504 1.00 78.25 103 GLU A N 1
ATOM 809 C CA . GLU A 1 103 ? 6.365 12.522 -11.680 1.00 78.25 103 GLU A CA 1
ATOM 810 C C . GLU A 1 103 ? 6.374 11.081 -12.226 1.00 78.25 103 GLU A C 1
ATOM 812 O O . GLU A 1 103 ? 7.155 10.752 -13.129 1.00 78.25 103 GLU A O 1
ATOM 817 N N . PHE A 1 104 ? 5.585 10.187 -11.630 1.00 82.38 104 PHE A N 1
ATOM 818 C CA . PHE A 1 104 ? 5.536 8.789 -12.029 1.00 82.38 104 PHE A CA 1
ATOM 819 C C . PHE A 1 104 ? 4.654 8.630 -13.269 1.00 82.38 104 PHE A C 1
ATOM 821 O O . PHE A 1 104 ? 3.453 8.873 -13.235 1.00 82.38 104 PHE A O 1
ATOM 828 N N . ASP A 1 105 ? 5.258 8.179 -14.367 1.00 81.62 105 ASP A N 1
ATOM 829 C CA . ASP A 1 105 ? 4.595 7.989 -15.659 1.00 81.62 105 ASP A CA 1
ATOM 830 C C . ASP A 1 105 ? 4.990 6.622 -16.230 1.00 81.62 105 ASP A C 1
ATOM 832 O O . ASP A 1 105 ? 6.144 6.401 -16.594 1.00 81.62 105 ASP A O 1
ATOM 836 N N . LEU A 1 106 ? 4.039 5.689 -16.347 1.00 81.38 106 LEU A N 1
ATOM 837 C CA . LEU A 1 106 ? 4.293 4.341 -16.878 1.00 81.38 106 LEU A CA 1
ATOM 838 C C . LEU A 1 106 ? 4.714 4.300 -18.359 1.00 81.38 106 LEU A C 1
ATOM 840 O O . LEU A 1 106 ? 5.083 3.218 -18.835 1.00 81.38 106 LEU A O 1
ATOM 844 N N . GLY A 1 107 ? 4.626 5.419 -19.085 1.00 83.19 107 GLY A N 1
ATOM 845 C CA . GLY A 1 107 ? 5.195 5.597 -20.422 1.00 83.19 107 GLY A CA 1
ATOM 846 C C . GLY A 1 107 ? 6.670 6.010 -20.417 1.00 83.19 107 GLY A C 1
ATOM 847 O O . GLY A 1 107 ? 7.329 5.879 -21.442 1.00 83.19 107 GLY A O 1
ATOM 848 N N . ARG A 1 108 ? 7.191 6.483 -19.278 1.00 83.25 108 ARG A N 1
ATOM 849 C CA . ARG A 1 108 ? 8.589 6.920 -19.093 1.00 83.25 108 ARG A CA 1
ATOM 850 C C . ARG A 1 108 ? 9.335 6.129 -18.029 1.00 83.25 108 ARG A C 1
ATOM 852 O O . ARG A 1 108 ? 10.532 6.317 -17.872 1.00 83.25 108 ARG A O 1
ATOM 859 N N . TRP A 1 109 ? 8.645 5.290 -17.266 1.00 86.06 109 TRP A N 1
ATOM 860 C CA . TRP A 1 109 ? 9.222 4.469 -16.214 1.00 86.06 109 TRP A CA 1
ATOM 861 C C . TRP A 1 109 ? 9.133 2.990 -16.579 1.00 86.06 109 TRP A C 1
ATOM 863 O O . TRP A 1 109 ? 8.068 2.471 -16.924 1.00 86.06 109 TRP A O 1
ATOM 873 N N . ALA A 1 110 ? 10.253 2.292 -16.428 1.00 85.19 110 ALA A N 1
ATOM 874 C CA . ALA A 1 110 ? 10.376 0.864 -16.678 1.00 85.19 110 ALA A CA 1
ATOM 875 C C . ALA A 1 110 ? 11.019 0.156 -15.481 1.00 85.19 110 ALA A C 1
ATOM 877 O O . ALA A 1 110 ? 11.590 0.787 -14.590 1.00 85.19 110 ALA A O 1
ATOM 878 N N . VAL A 1 111 ? 10.922 -1.174 -15.460 1.00 84.88 111 VAL A N 1
ATOM 87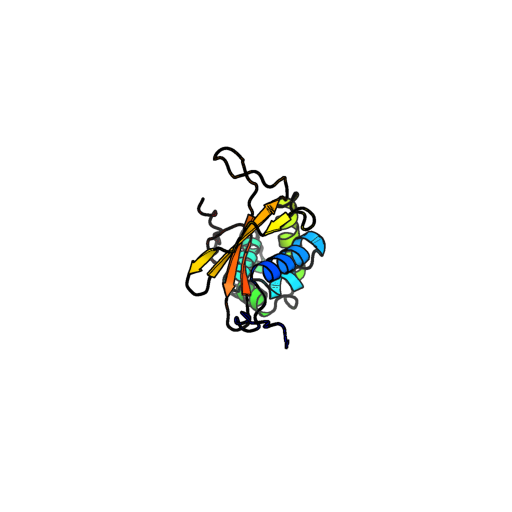9 C CA . VAL A 1 111 ? 11.618 -1.988 -14.458 1.00 84.88 111 VAL A CA 1
ATOM 880 C C . VAL A 1 111 ? 13.129 -1.896 -14.692 1.00 84.88 111 VAL A C 1
ATOM 882 O O . VAL A 1 111 ? 13.623 -2.259 -15.761 1.00 84.88 111 VAL A O 1
ATOM 885 N N . ALA A 1 112 ? 13.860 -1.459 -13.670 1.00 83.19 112 ALA A N 1
ATOM 886 C CA . ALA A 1 112 ? 15.310 -1.364 -13.656 1.00 83.19 112 ALA A CA 1
ATOM 887 C C . ALA A 1 112 ? 15.935 -2.758 -13.481 1.00 83.19 112 ALA A C 1
ATOM 889 O O . ALA A 1 112 ? 16.002 -3.302 -12.376 1.00 83.19 112 ALA A O 1
ATOM 890 N N . GLY A 1 113 ? 16.429 -3.350 -14.568 1.00 79.62 113 GLY A N 1
ATOM 891 C CA . GLY A 1 113 ? 17.152 -4.623 -14.510 1.00 79.62 113 GLY A CA 1
ATOM 892 C C . GLY A 1 113 ? 16.293 -5.811 -14.049 1.00 79.62 113 GLY A C 1
ATOM 893 O O . GLY A 1 113 ? 15.122 -5.934 -14.404 1.00 79.62 113 GLY A O 1
ATOM 894 N N . ARG A 1 114 ? 16.907 -6.749 -13.316 1.00 81.38 114 ARG A N 1
ATOM 895 C CA . ARG A 1 114 ? 16.219 -7.923 -12.745 1.00 81.38 114 ARG A CA 1
ATOM 896 C C . ARG A 1 114 ? 15.741 -7.613 -11.326 1.00 81.38 114 ARG A C 1
ATOM 898 O O . ARG A 1 114 ? 16.441 -6.916 -10.593 1.00 81.38 114 ARG A O 1
ATOM 905 N N . SER A 1 115 ? 14.600 -8.183 -10.936 1.00 84.44 115 SER A N 1
ATOM 906 C CA . SER A 1 115 ? 14.150 -8.170 -9.543 1.00 84.44 115 SER A CA 1
ATOM 907 C C . SER A 1 115 ? 15.185 -8.821 -8.623 1.00 84.44 115 SER A C 1
ATOM 909 O O . SER A 1 115 ? 15.968 -9.682 -9.042 1.00 84.44 115 SER A O 1
ATOM 911 N N . ARG A 1 116 ? 15.222 -8.367 -7.368 1.00 86.38 116 ARG A N 1
ATOM 912 C CA . ARG A 1 116 ? 16.164 -8.845 -6.346 1.00 86.38 116 ARG A CA 1
ATOM 913 C C . ARG A 1 116 ? 15.412 -9.645 -5.290 1.00 86.38 116 ARG A C 1
ATOM 915 O O . ARG A 1 116 ? 14.452 -9.132 -4.727 1.00 86.38 116 ARG A O 1
ATOM 922 N N . LEU A 1 117 ? 15.856 -10.867 -5.007 1.00 90.12 117 LEU A N 1
ATOM 923 C CA . LEU A 1 117 ? 15.298 -11.681 -3.924 1.00 90.12 117 LEU A CA 1
ATOM 924 C C . LEU A 1 117 ? 15.668 -11.074 -2.563 1.00 90.12 117 LEU A C 1
ATOM 926 O O . LEU A 1 117 ? 16.838 -10.780 -2.321 1.00 90.12 117 LEU A O 1
ATOM 930 N N . MET A 1 118 ? 14.676 -10.917 -1.688 1.00 88.25 118 MET A N 1
ATOM 931 C CA . MET A 1 118 ? 14.825 -10.438 -0.302 1.00 88.25 118 MET A CA 1
ATOM 932 C C . MET A 1 118 ? 14.543 -11.533 0.737 1.00 88.25 118 MET A C 1
ATOM 934 O O . MET A 1 118 ? 14.751 -11.337 1.930 1.00 88.25 118 MET A O 1
ATOM 938 N N . GLY A 1 119 ? 14.074 -12.692 0.281 1.00 87.75 119 GLY A N 1
ATOM 939 C CA . GLY A 1 119 ? 13.704 -13.849 1.084 1.00 87.75 119 GLY A CA 1
ATOM 940 C C . GLY A 1 119 ? 13.176 -14.964 0.176 1.00 87.75 119 GLY A C 1
ATOM 941 O O . GLY A 1 119 ? 13.203 -14.798 -1.046 1.00 87.75 119 GLY A O 1
ATOM 942 N N . PRO A 1 120 ? 12.702 -16.089 0.739 1.00 87.69 120 PRO A N 1
ATOM 943 C CA . PRO A 1 120 ? 12.145 -17.188 -0.055 1.00 87.69 120 PRO A CA 1
ATOM 944 C C . PRO A 1 120 ? 10.930 -16.750 -0.887 1.00 87.69 120 PRO A C 1
ATOM 946 O O . PRO A 1 120 ? 10.814 -17.155 -2.040 1.00 87.69 120 PRO A O 1
ATOM 949 N N . ASP A 1 121 ? 10.105 -15.861 -0.328 1.00 95.69 121 ASP A N 1
ATOM 950 C CA . ASP A 1 121 ? 8.822 -15.456 -0.913 1.00 95.69 121 ASP A CA 1
ATOM 951 C C . ASP A 1 121 ? 8.765 -13.961 -1.258 1.00 95.69 121 ASP A C 1
ATOM 953 O O . ASP A 1 121 ? 7.707 -13.443 -1.596 1.00 95.69 121 ASP A O 1
ATOM 957 N N . TYR A 1 122 ? 9.888 -13.241 -1.180 1.00 96.44 122 TYR A N 1
ATOM 958 C CA . TYR A 1 122 ? 9.916 -11.793 -1.394 1.00 96.44 122 TYR A CA 1
ATOM 959 C C . TYR A 1 122 ? 10.887 -11.384 -2.492 1.00 96.44 122 TYR A C 1
ATOM 961 O O . TYR A 1 122 ? 12.062 -11.762 -2.487 1.00 96.44 122 TYR A O 1
ATOM 969 N N . GLU A 1 123 ? 10.412 -10.522 -3.387 1.00 96.06 123 GLU A N 1
ATOM 970 C CA . GLU A 1 123 ? 11.213 -9.890 -4.431 1.00 96.06 123 GLU A CA 1
ATOM 971 C C . GLU A 1 123 ? 11.027 -8.376 -4.423 1.00 96.06 123 GLU A C 1
ATOM 973 O O . GLU A 1 123 ? 9.925 -7.874 -4.241 1.00 96.06 123 GLU A O 1
ATOM 978 N N . VAL A 1 124 ? 12.095 -7.630 -4.686 1.00 95.06 124 VAL A N 1
ATOM 979 C CA . VAL A 1 124 ? 12.021 -6.189 -4.930 1.00 95.06 124 VAL A CA 1
ATOM 980 C C . VAL A 1 124 ? 12.082 -5.935 -6.424 1.00 95.06 124 VAL A C 1
ATOM 982 O O . VAL A 1 124 ? 13.035 -6.331 -7.104 1.00 95.06 124 VAL A O 1
ATOM 985 N N . VAL A 1 125 ? 11.071 -5.232 -6.922 1.00 93.69 125 VAL A N 1
ATOM 986 C CA . VAL A 1 125 ? 11.031 -4.672 -8.270 1.00 93.69 125 VAL A CA 1
ATOM 987 C C . VAL A 1 125 ? 11.339 -3.189 -8.160 1.00 93.69 125 VAL A C 1
ATOM 989 O O . VAL A 1 125 ? 10.662 -2.468 -7.440 1.00 93.69 125 VAL A O 1
ATOM 992 N N . VAL A 1 126 ? 12.351 -2.715 -8.879 1.00 90.88 126 VAL A N 1
ATOM 993 C CA . VAL A 1 126 ? 12.685 -1.288 -8.904 1.00 90.88 126 VAL A CA 1
ATOM 994 C C . VAL A 1 126 ? 12.168 -0.690 -10.199 1.00 90.88 126 VAL A C 1
ATOM 996 O O . VAL A 1 126 ? 12.489 -1.194 -11.271 1.00 90.88 126 VAL A O 1
ATOM 999 N N . TYR A 1 127 ? 11.384 0.377 -10.098 1.00 88.62 127 TYR A N 1
ATOM 1000 C CA . TYR A 1 127 ? 11.025 1.219 -11.231 1.00 88.62 127 TYR A CA 1
ATOM 1001 C C . TYR A 1 127 ? 11.946 2.432 -11.307 1.00 88.62 127 TYR A C 1
ATOM 1003 O O . TYR A 1 127 ? 12.301 3.028 -10.290 1.00 88.62 127 TYR A O 1
ATOM 1011 N N . SER A 1 128 ? 12.315 2.776 -12.531 1.00 85.12 128 SER A N 1
ATOM 1012 C CA . SER A 1 128 ? 13.283 3.806 -12.896 1.00 85.12 128 SER A CA 1
ATOM 1013 C C . SER A 1 128 ? 12.793 4.577 -14.116 1.00 85.12 128 SER A C 1
ATOM 1015 O O . SER A 1 128 ? 12.243 3.953 -15.026 1.00 85.12 128 SER A O 1
ATOM 1017 N N . ARG A 1 129 ? 13.051 5.888 -14.186 1.00 81.69 129 ARG A N 1
ATOM 1018 C CA . ARG A 1 129 ? 12.865 6.663 -15.425 1.00 81.69 129 ARG A CA 1
ATOM 1019 C C . ARG A 1 129 ? 13.778 6.153 -16.542 1.00 81.69 129 ARG A C 1
ATOM 1021 O O . ARG A 1 129 ? 14.965 5.973 -16.319 1.00 81.69 129 ARG A O 1
ATOM 1028 N N . GLU A 1 130 ? 13.256 6.002 -17.752 1.00 68.81 130 GLU A N 1
ATOM 1029 C CA . GLU A 1 130 ? 14.020 5.791 -18.987 1.00 68.81 130 GLU A CA 1
ATOM 1030 C C . GLU A 1 130 ? 14.712 7.094 -19.435 1.00 68.81 130 GLU A C 1
ATOM 1032 O O . GLU A 1 130 ? 14.521 7.574 -20.547 1.00 68.81 130 GLU A O 1
ATOM 1037 N N . GLU A 1 131 ? 15.517 7.711 -18.575 1.00 57.81 131 GLU A N 1
ATOM 1038 C CA . GLU A 1 131 ? 16.444 8.761 -19.002 1.00 57.81 131 GLU A CA 1
ATOM 1039 C C . GLU A 1 131 ? 17.812 8.116 -19.196 1.00 57.81 131 GLU A C 1
ATOM 1041 O O . GLU A 1 131 ? 18.555 7.959 -18.238 1.00 57.81 131 GLU A O 1
ATOM 1046 N N . GLU A 1 132 ? 18.045 7.687 -20.445 1.00 45.12 132 GLU A N 1
ATOM 1047 C CA . GLU A 1 132 ? 19.254 7.102 -21.043 1.00 45.12 132 GLU A CA 1
ATOM 1048 C C . GLU A 1 132 ? 19.961 6.001 -20.233 1.00 45.12 132 GLU A C 1
ATOM 1050 O O . GLU A 1 132 ? 20.211 6.079 -19.038 1.00 45.12 132 GLU A O 1
ATOM 1055 N N . ALA A 1 133 ? 20.341 4.920 -20.912 1.00 42.66 133 ALA A N 1
ATOM 1056 C CA . ALA A 1 133 ? 21.196 3.882 -20.353 1.00 42.66 133 ALA A CA 1
ATOM 1057 C C . ALA A 1 133 ? 22.596 4.449 -20.039 1.00 42.66 133 ALA A C 1
ATOM 1059 O O . ALA A 1 133 ? 23.560 4.214 -20.764 1.00 42.66 133 ALA A O 1
ATOM 1060 N N . ILE A 1 134 ? 22.712 5.223 -18.966 1.00 46.28 134 ILE A N 1
ATOM 1061 C CA . ILE A 1 134 ? 23.971 5.711 -18.437 1.00 46.28 134 ILE A CA 1
ATOM 1062 C C . ILE A 1 134 ? 24.517 4.564 -17.598 1.00 46.28 134 ILE A C 1
ATOM 1064 O O . ILE A 1 134 ? 23.889 4.099 -16.645 1.00 46.28 134 ILE A O 1
ATOM 1068 N N . ILE A 1 135 ? 25.682 4.059 -18.003 1.00 47.94 135 ILE A N 1
ATOM 1069 C CA . ILE A 1 135 ? 26.518 3.190 -17.176 1.00 47.94 135 ILE A CA 1
ATOM 1070 C C . ILE A 1 135 ? 26.592 3.866 -15.812 1.00 47.94 135 ILE A C 1
ATOM 1072 O O . ILE A 1 135 ? 27.144 4.958 -15.735 1.00 47.94 135 ILE A O 1
ATOM 1076 N N . ALA A 1 136 ? 25.998 3.257 -14.783 1.00 45.00 136 ALA A N 1
ATOM 1077 C CA . ALA A 1 136 ? 25.937 3.826 -13.445 1.00 45.00 136 ALA A CA 1
ATOM 1078 C C . ALA A 1 136 ? 27.360 4.116 -12.941 1.00 45.00 136 ALA A C 1
ATOM 1080 O O . ALA A 1 136 ? 28.043 3.243 -12.407 1.00 45.00 136 ALA A O 1
ATOM 1081 N N . THR A 1 137 ? 27.833 5.339 -13.155 1.00 48.81 137 THR A N 1
ATOM 1082 C CA . THR A 1 137 ? 28.918 5.926 -12.387 1.00 48.81 137 THR A CA 1
ATOM 1083 C C . THR A 1 137 ? 28.290 6.448 -11.098 1.00 48.81 137 THR A C 1
ATOM 1085 O O . THR A 1 137 ? 27.113 6.807 -11.065 1.00 48.81 137 THR A O 1
ATOM 1088 N N . ALA A 1 138 ? 29.047 6.430 -10.004 1.00 53.19 138 ALA A N 1
ATOM 1089 C CA . ALA A 1 138 ? 28.549 6.628 -8.640 1.00 53.19 138 ALA A CA 1
ATOM 1090 C C . ALA A 1 138 ? 27.872 7.995 -8.354 1.00 53.19 138 ALA A C 1
ATOM 1092 O O . ALA A 1 138 ? 27.476 8.240 -7.220 1.00 53.19 138 ALA A O 1
ATOM 1093 N N . GLU A 1 139 ? 27.734 8.877 -9.348 1.00 46.94 139 GLU A N 1
ATOM 1094 C CA . GLU A 1 139 ? 27.283 10.266 -9.196 1.00 46.94 139 GLU A CA 1
ATOM 1095 C C . GLU A 1 139 ? 25.935 10.577 -9.874 1.00 46.94 139 GLU A C 1
ATOM 1097 O O . GLU A 1 139 ? 25.445 11.700 -9.766 1.00 46.94 139 GLU A O 1
ATOM 1102 N N . THR A 1 140 ? 25.287 9.620 -10.549 1.00 50.88 140 THR A N 1
ATOM 1103 C CA . THR A 1 140 ? 23.943 9.856 -11.105 1.00 50.88 140 THR A CA 1
ATOM 1104 C C . THR A 1 140 ? 22.870 9.578 -10.050 1.00 50.88 140 THR A C 1
ATOM 1106 O O . THR A 1 140 ? 22.614 8.429 -9.692 1.00 50.88 140 THR A O 1
ATOM 1109 N N . LEU A 1 141 ? 22.222 10.641 -9.562 1.00 49.66 141 LEU A N 1
ATOM 1110 C CA . LEU A 1 141 ? 21.022 10.571 -8.723 1.00 49.66 141 LEU A CA 1
ATOM 1111 C C . LEU A 1 141 ? 19.881 9.940 -9.524 1.00 49.66 141 LEU A C 1
ATOM 1113 O O . LEU A 1 141 ? 19.215 10.596 -10.320 1.00 49.66 141 LEU A O 1
ATOM 1117 N N . TYR A 1 142 ? 19.680 8.644 -9.324 1.00 60.88 142 TYR A N 1
ATOM 1118 C CA . TYR A 1 142 ? 18.619 7.902 -9.978 1.00 60.88 142 TYR A CA 1
ATOM 1119 C C . TYR A 1 142 ? 17.337 8.005 -9.148 1.00 60.88 142 TYR A C 1
ATOM 1121 O O . TYR A 1 142 ? 17.313 7.576 -7.992 1.00 60.88 142 TYR A O 1
ATOM 1129 N N . VAL A 1 143 ? 16.249 8.532 -9.721 1.00 70.62 143 VAL A N 1
ATOM 1130 C CA . VAL A 1 143 ? 14.935 8.429 -9.069 1.00 70.62 143 VAL A CA 1
ATOM 1131 C C . VAL A 1 143 ? 14.451 6.992 -9.238 1.00 70.62 143 VAL A C 1
ATOM 1133 O O . VAL A 1 143 ? 13.927 6.604 -10.282 1.00 70.62 143 VAL A O 1
ATOM 1136 N N . ALA A 1 144 ? 14.699 6.182 -8.214 1.00 79.56 144 ALA A N 1
ATOM 1137 C CA . ALA A 1 144 ? 14.275 4.796 -8.134 1.00 79.56 144 ALA A CA 1
ATOM 1138 C C . ALA A 1 144 ? 13.074 4.668 -7.190 1.00 79.56 144 ALA A C 1
ATOM 1140 O O . ALA A 1 144 ? 13.002 5.316 -6.144 1.00 79.56 144 ALA A O 1
ATOM 1141 N N . ARG A 1 145 ? 12.123 3.814 -7.559 1.00 88.00 145 ARG A N 1
ATOM 1142 C CA . ARG A 1 145 ? 10.930 3.510 -6.764 1.00 88.00 145 ARG A CA 1
ATOM 1143 C C . ARG A 1 145 ? 10.872 1.998 -6.543 1.00 88.00 145 ARG A C 1
ATOM 1145 O O . ARG A 1 145 ? 10.539 1.269 -7.480 1.00 88.00 145 ARG A O 1
ATOM 1152 N N . PRO A 1 146 ? 11.266 1.504 -5.359 1.00 92.25 146 PRO A N 1
ATOM 1153 C CA . PRO A 1 146 ? 11.185 0.086 -5.056 1.00 92.25 146 PRO A CA 1
ATOM 1154 C C . PRO A 1 146 ? 9.741 -0.316 -4.743 1.00 92.25 146 PRO A C 1
ATOM 1156 O O . PRO A 1 146 ? 9.006 0.408 -4.079 1.00 92.25 146 PRO A O 1
ATOM 1159 N N . PHE A 1 147 ? 9.364 -1.499 -5.204 1.00 95.56 147 PHE A N 1
ATOM 1160 C CA . PHE A 1 147 ? 8.155 -2.210 -4.824 1.00 95.56 147 PHE A CA 1
ATOM 1161 C C . PHE A 1 147 ? 8.584 -3.530 -4.206 1.00 95.56 147 PHE A C 1
ATOM 1163 O O . PHE A 1 147 ? 9.227 -4.344 -4.878 1.00 95.56 147 PHE A O 1
ATOM 1170 N N . LEU A 1 148 ? 8.247 -3.735 -2.938 1.00 97.38 148 LEU A N 1
ATOM 1171 C CA . LEU A 1 148 ? 8.371 -5.037 -2.308 1.00 97.38 148 LEU A CA 1
ATOM 1172 C C . LEU A 1 148 ? 7.183 -5.892 -2.745 1.00 97.38 148 LEU A C 1
ATOM 1174 O O . LEU A 1 148 ? 6.028 -5.506 -2.577 1.00 97.38 148 LEU A O 1
ATOM 1178 N N . MET A 1 149 ? 7.483 -7.053 -3.305 1.00 98.12 149 MET A N 1
ATOM 1179 C CA . MET A 1 149 ? 6.527 -8.020 -3.820 1.00 98.12 149 MET A CA 1
ATOM 1180 C C . MET A 1 149 ? 6.577 -9.273 -2.954 1.00 98.12 149 MET A C 1
ATOM 1182 O O . MET A 1 149 ? 7.666 -9.738 -2.623 1.00 98.12 149 MET A O 1
ATOM 1186 N N . HIS A 1 150 ? 5.415 -9.830 -2.631 1.00 97.94 150 HIS A N 1
ATOM 1187 C CA . HIS A 1 150 ? 5.257 -11.052 -1.846 1.00 97.94 150 HIS A CA 1
ATOM 1188 C C . HIS A 1 150 ? 4.600 -12.135 -2.704 1.00 97.94 150 HIS A C 1
ATOM 1190 O O . HIS A 1 150 ? 3.544 -11.911 -3.299 1.00 97.94 150 HIS A O 1
ATOM 1196 N N . LEU A 1 151 ? 5.242 -13.293 -2.812 1.00 97.06 151 LEU A N 1
ATOM 1197 C CA . LEU A 1 151 ? 4.720 -14.469 -3.485 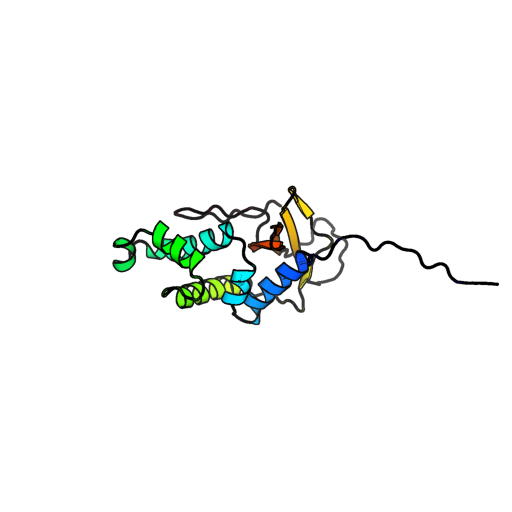1.00 97.06 151 LEU A CA 1
ATOM 1198 C C . LEU A 1 151 ? 3.845 -15.260 -2.516 1.00 97.06 151 LEU A C 1
ATOM 1200 O O . LEU A 1 151 ? 4.336 -15.883 -1.584 1.00 97.06 151 LEU A O 1
ATOM 1204 N N . THR A 1 152 ? 2.548 -15.286 -2.790 1.00 95.06 152 THR A N 1
ATOM 1205 C CA . THR A 1 152 ? 1.568 -16.093 -2.058 1.00 95.06 152 THR A CA 1
ATOM 1206 C C . THR A 1 152 ? 1.117 -17.288 -2.898 1.00 95.06 152 THR A C 1
ATOM 1208 O O . THR A 1 152 ? 1.425 -17.401 -4.094 1.00 95.06 152 THR A O 1
ATOM 1211 N N . GLU A 1 153 ? 0.301 -18.168 -2.315 1.00 92.12 153 GLU A N 1
ATOM 1212 C CA . GLU A 1 153 ? -0.357 -19.244 -3.064 1.00 92.12 153 GLU A CA 1
ATOM 1213 C C . GLU A 1 153 ? -1.190 -18.709 -4.242 1.00 92.12 153 GLU A C 1
ATOM 1215 O O . GLU A 1 153 ? -1.170 -19.308 -5.325 1.00 92.12 153 GLU A O 1
ATOM 1220 N N . ALA A 1 154 ? -1.832 -17.546 -4.066 1.00 89.75 154 ALA A N 1
ATOM 1221 C CA . ALA A 1 154 ? -2.654 -16.867 -5.070 1.00 89.75 154 ALA A CA 1
ATOM 1222 C C . ALA A 1 154 ? -1.834 -16.145 -6.156 1.00 89.75 154 ALA A C 1
ATOM 1224 O O . ALA A 1 154 ? -2.347 -15.874 -7.241 1.00 89.75 154 ALA A O 1
ATOM 1225 N N . GLY A 1 155 ? -0.550 -15.876 -5.908 1.00 95.06 155 GLY A N 1
ATOM 1226 C CA . GLY A 1 155 ? 0.329 -15.153 -6.825 1.00 95.06 155 GLY A CA 1
ATOM 1227 C C . GLY A 1 155 ? 1.089 -14.025 -6.139 1.00 95.06 155 GLY A C 1
ATOM 1228 O O . GLY A 1 155 ? 1.156 -13.956 -4.914 1.00 95.06 155 GLY A O 1
ATOM 1229 N N . TRP A 1 156 ? 1.693 -13.156 -6.945 1.00 97.50 156 TRP A N 1
ATOM 1230 C CA . TRP A 1 156 ? 2.393 -11.984 -6.428 1.00 97.50 156 TRP A CA 1
ATOM 1231 C C . TRP A 1 156 ? 1.408 -10.915 -5.968 1.00 97.50 156 TRP A C 1
ATOM 1233 O O . TRP A 1 156 ? 0.460 -10.613 -6.690 1.00 97.50 156 TRP A O 1
ATOM 1243 N N . LEU A 1 157 ? 1.696 -10.309 -4.822 1.00 98.25 157 LEU A N 1
ATOM 1244 C CA . LEU A 1 157 ? 1.028 -9.125 -4.286 1.00 98.25 157 LEU A CA 1
ATOM 1245 C C . LEU A 1 157 ? 2.067 -8.043 -3.978 1.00 98.25 157 LEU A C 1
ATOM 1247 O O . LEU A 1 157 ? 3.238 -8.342 -3.732 1.00 98.25 157 LEU A O 1
ATOM 1251 N N . VAL A 1 158 ? 1.652 -6.781 -4.000 1.00 98.38 158 VAL A N 1
ATOM 1252 C CA . VAL A 1 158 ? 2.454 -5.640 -3.555 1.00 98.38 158 VAL A CA 1
ATOM 1253 C C . VAL A 1 158 ? 2.422 -5.609 -2.032 1.00 98.38 158 VAL A C 1
ATOM 1255 O O . VAL A 1 158 ? 1.394 -5.299 -1.438 1.00 98.38 158 VAL A O 1
ATOM 1258 N N . ALA A 1 159 ? 3.549 -5.921 -1.401 1.00 98.19 159 ALA A N 1
ATOM 1259 C CA . ALA A 1 159 ? 3.719 -5.876 0.049 1.00 98.19 159 ALA A CA 1
ATOM 1260 C C . ALA A 1 159 ? 4.218 -4.518 0.556 1.00 98.19 159 ALA A C 1
ATOM 1262 O O . ALA A 1 159 ? 4.055 -4.206 1.730 1.00 98.19 159 ALA A O 1
ATOM 1263 N N . HIS A 1 160 ? 4.809 -3.702 -0.319 1.00 97.62 160 HIS A N 1
ATOM 1264 C CA . HIS A 1 160 ? 5.025 -2.279 -0.069 1.00 97.62 160 HIS A CA 1
ATOM 1265 C C . HIS A 1 160 ? 5.242 -1.539 -1.392 1.00 97.62 160 HIS A C 1
ATOM 1267 O O . HIS A 1 160 ? 6.043 -1.957 -2.229 1.00 97.62 160 HIS A O 1
ATOM 1273 N N . ALA A 1 161 ? 4.589 -0.391 -1.553 1.00 95.06 161 ALA A N 1
ATOM 1274 C CA . ALA A 1 161 ? 4.810 0.550 -2.648 1.00 95.06 161 ALA A CA 1
ATOM 1275 C C . ALA A 1 161 ? 5.730 1.690 -2.176 1.00 95.06 161 ALA A C 1
ATOM 1277 O O . ALA A 1 161 ? 5.338 2.480 -1.325 1.00 95.06 161 ALA A O 1
ATOM 1278 N N . GLY A 1 162 ? 6.973 1.754 -2.661 1.00 90.44 162 GLY A N 1
ATOM 1279 C CA . GLY A 1 162 ? 7.947 2.799 -2.300 1.00 90.44 162 GLY A CA 1
ATOM 1280 C C . GLY A 1 162 ? 9.058 2.388 -1.323 1.00 90.44 162 GLY A C 1
ATOM 1281 O O . GLY A 1 162 ? 9.962 3.186 -1.091 1.00 90.44 162 GLY A O 1
ATOM 1282 N N . SER A 1 163 ? 9.056 1.155 -0.802 1.00 92.31 163 SER A N 1
ATOM 1283 C CA . SER A 1 163 ? 10.107 0.626 0.082 1.00 92.31 163 SER A CA 1
ATOM 1284 C C . SER A 1 163 ? 10.437 -0.837 -0.237 1.00 92.31 163 SER A C 1
ATOM 1286 O O . SER A 1 163 ? 9.670 -1.533 -0.901 1.00 92.31 163 SER A O 1
ATOM 1288 N N . ASN A 1 164 ? 11.599 -1.304 0.228 1.00 91.75 164 ASN A N 1
ATOM 1289 C CA . ASN A 1 164 ? 11.989 -2.720 0.242 1.00 91.75 164 ASN A CA 1
ATOM 1290 C C . ASN A 1 164 ? 11.790 -3.386 1.617 1.00 91.75 164 ASN A C 1
ATOM 1292 O O . ASN A 1 164 ? 12.241 -4.514 1.818 1.00 91.75 164 ASN A O 1
ATOM 1296 N N . LYS A 1 165 ? 11.140 -2.692 2.555 1.00 93.75 165 LYS A N 1
ATOM 1297 C CA . LYS A 1 165 ? 10.764 -3.196 3.877 1.00 93.75 165 LYS A CA 1
ATOM 1298 C C . LYS A 1 165 ? 9.252 -3.353 3.967 1.00 93.75 165 LYS A C 1
ATOM 1300 O O . LYS A 1 165 ? 8.512 -2.642 3.293 1.00 93.75 165 LYS A O 1
ATOM 1305 N N . LEU A 1 166 ? 8.812 -4.282 4.808 1.00 95.75 166 LEU A N 1
ATOM 1306 C CA . LEU A 1 166 ? 7.400 -4.427 5.135 1.00 95.75 166 LEU A CA 1
ATOM 1307 C C . LEU A 1 166 ? 6.928 -3.230 5.973 1.00 95.75 166 LEU A C 1
ATOM 1309 O O . LEU A 1 166 ? 7.687 -2.771 6.834 1.00 95.75 166 LEU A O 1
ATOM 1313 N N . PRO A 1 167 ? 5.695 -2.747 5.753 1.00 96.50 167 PRO A N 1
ATOM 1314 C CA . PRO A 1 167 ? 5.054 -1.859 6.707 1.00 96.50 167 PRO A CA 1
ATOM 1315 C C . PRO A 1 167 ? 4.784 -2.617 8.014 1.00 96.50 167 PRO A C 1
ATOM 1317 O O . PRO A 1 167 ? 4.654 -3.846 8.020 1.00 96.50 167 PRO A O 1
ATOM 1320 N N . VAL A 1 168 ? 4.685 -1.881 9.117 1.00 97.44 168 VAL A N 1
ATOM 1321 C CA . VAL A 1 168 ? 4.331 -2.431 10.430 1.00 97.44 168 VAL A CA 1
ATOM 1322 C C . VAL A 1 168 ? 2.955 -1.886 10.812 1.00 97.44 168 VAL A C 1
ATOM 1324 O O . VAL A 1 168 ? 2.858 -0.721 11.200 1.00 97.44 168 VAL A O 1
ATOM 1327 N N . PRO A 1 169 ? 1.883 -2.691 10.684 1.00 97.31 169 PRO A N 1
ATOM 1328 C CA . PRO A 1 169 ? 0.572 -2.341 11.217 1.00 97.31 169 PRO A CA 1
ATOM 1329 C C . PRO A 1 169 ? 0.627 -2.008 12.715 1.00 97.31 169 PRO A C 1
ATOM 1331 O O . PRO A 1 169 ? 1.357 -2.651 13.472 1.00 97.31 169 PRO A O 1
ATOM 1334 N N . GLY A 1 170 ? -0.163 -1.029 13.146 1.00 95.25 170 GLY A N 1
ATOM 1335 C CA . GLY A 1 170 ? -0.220 -0.551 14.523 1.00 95.25 170 GLY A CA 1
ATOM 1336 C C . GLY A 1 170 ? -0.902 0.812 14.652 1.00 95.25 170 GLY A C 1
ATOM 1337 O O . GLY A 1 170 ? -1.481 1.332 13.701 1.00 95.25 170 GLY A O 1
ATOM 1338 N N . TRP 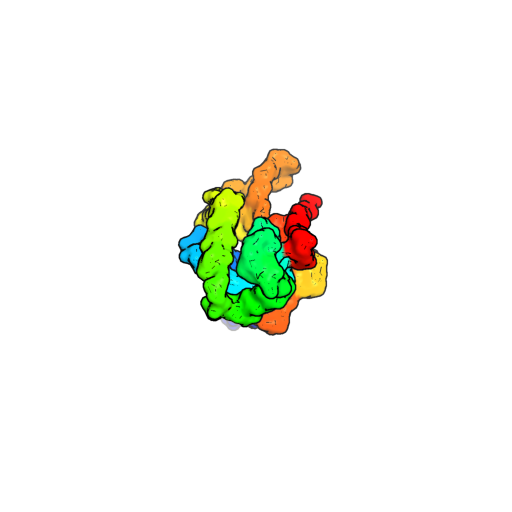A 1 171 ? -0.802 1.405 15.843 1.00 94.81 171 TRP A N 1
ATOM 1339 C CA . TRP A 1 171 ? -1.393 2.703 16.184 1.00 94.81 171 TRP A CA 1
ATOM 1340 C C . TRP A 1 171 ? -0.347 3.607 16.870 1.00 94.81 171 TRP A C 1
ATOM 1342 O O . TRP A 1 171 ? -0.251 3.606 18.100 1.00 94.81 171 TRP A O 1
ATOM 1352 N N . PRO A 1 172 ? 0.467 4.370 16.115 1.00 94.25 172 PRO A N 1
ATOM 1353 C CA . PRO A 1 172 ? 0.412 4.546 14.663 1.00 94.25 172 PRO A CA 1
ATOM 1354 C C . PRO A 1 172 ? 1.045 3.378 13.885 1.00 94.25 172 PRO A C 1
ATOM 1356 O O . PRO A 1 172 ? 1.901 2.678 14.430 1.00 94.25 172 PRO A O 1
ATOM 1359 N N . PRO A 1 173 ? 0.674 3.190 12.608 1.00 96.56 173 PRO A N 1
ATOM 1360 C CA . PRO A 1 173 ? 1.395 2.288 11.719 1.00 96.56 173 PRO A CA 1
ATOM 1361 C C . PRO A 1 173 ? 2.741 2.895 11.302 1.00 96.56 173 PRO A C 1
ATOM 1363 O O . PRO A 1 173 ? 2.910 4.118 11.279 1.00 96.56 173 PRO A O 1
ATOM 1366 N N . GLU A 1 174 ? 3.692 2.043 10.920 1.00 96.62 174 GLU A N 1
ATOM 1367 C CA . GLU A 1 174 ? 5.014 2.459 10.441 1.00 96.62 174 GLU A CA 1
ATOM 1368 C C . GLU A 1 174 ? 5.234 2.069 8.972 1.00 96.62 174 GLU A C 1
ATOM 1370 O O . GLU A 1 174 ? 4.952 0.940 8.562 1.00 96.62 174 GLU A O 1
ATOM 1375 N N . PHE A 1 175 ? 5.819 2.988 8.196 1.00 93.06 175 PHE A N 1
ATOM 1376 C CA . PHE A 1 175 ? 6.244 2.778 6.806 1.00 93.06 175 PHE A CA 1
ATOM 1377 C C . PHE A 1 175 ? 7.754 3.019 6.698 1.00 93.06 175 PHE A C 1
ATOM 1379 O O . PHE A 1 175 ? 8.188 4.153 6.491 1.00 93.06 175 PHE A O 1
ATOM 1386 N N . PRO A 1 176 ? 8.584 1.985 6.910 1.00 88.19 176 PRO A N 1
ATOM 1387 C CA . PRO A 1 176 ? 10.028 2.157 6.973 1.00 88.19 176 PRO A CA 1
ATOM 1388 C C . PRO A 1 176 ? 10.635 2.570 5.627 1.00 88.19 176 PRO A C 1
ATOM 1390 O O . PRO A 1 176 ? 10.380 1.933 4.601 1.00 88.19 176 PRO A O 1
ATOM 1393 N N . ASP A 1 177 ? 11.542 3.548 5.650 1.00 82.00 177 ASP A N 1
ATOM 1394 C CA . ASP A 1 177 ? 12.311 3.945 4.466 1.00 82.00 177 ASP A CA 1
ATOM 1395 C C . ASP A 1 177 ? 13.113 2.770 3.873 1.00 82.00 177 ASP A C 1
ATOM 1397 O O . ASP A 1 177 ? 13.634 1.923 4.628 1.00 82.00 177 ASP A O 1
ATOM 1401 N N . PRO A 1 178 ? 13.267 2.714 2.535 1.00 76.88 178 PRO A N 1
ATOM 1402 C CA . PRO A 1 178 ? 14.049 1.673 1.881 1.00 76.88 178 PRO A CA 1
ATOM 1403 C C . PRO A 1 178 ? 15.510 1.679 2.349 1.00 76.88 178 PRO A C 1
ATOM 1405 O O . PRO A 1 178 ? 16.099 2.728 2.599 1.00 76.88 178 PRO A O 1
ATOM 1408 N N . VAL A 1 179 ? 16.128 0.496 2.438 1.00 68.25 179 VAL A N 1
ATOM 1409 C CA . VAL A 1 179 ? 17.591 0.395 2.610 1.00 68.25 179 VAL A CA 1
ATOM 1410 C C . VAL A 1 179 ? 18.266 0.772 1.289 1.00 68.25 179 VAL A C 1
ATOM 1412 O O . VAL A 1 179 ? 17.934 0.169 0.265 1.00 68.25 179 VAL A O 1
ATOM 1415 N N . THR A 1 180 ? 19.189 1.739 1.327 1.00 59.84 180 THR A N 1
ATOM 1416 C CA . THR A 1 180 ? 20.033 2.158 0.190 1.00 59.84 180 THR A CA 1
ATOM 1417 C C . THR A 1 180 ? 21.102 1.134 -0.149 1.00 59.84 180 THR A C 1
ATOM 1419 O O . THR A 1 180 ? 21.742 0.650 0.813 1.00 59.84 180 THR A O 1
#